Protein AF-A0A377D4A2-F1 (afdb_monomer)

Mean predicted aligned error: 12.49 Å

Solvent-accessible surface area (backbone atoms only — not comparable to full-atom values): 8734 Å² total; per-residue (Å²): 135,84,83,84,78,79,82,72,76,77,76,74,70,75,72,75,73,73,83,65,77,77,69,70,81,70,71,81,72,82,59,60,72,73,45,75,48,49,24,27,70,49,101,62,89,56,78,85,42,51,35,40,38,54,34,26,37,41,31,34,45,97,54,92,38,86,61,15,27,35,39,22,32,8,81,57,22,99,51,65,93,44,45,63,38,72,75,39,38,24,29,62,76,12,37,37,46,47,58,33,74,88,68,48,80,47,71,46,81,38,68,65,52,25,46,26,44,53,21,72,72,47,90,53,76,88,59,57,45,72,52,31,59,63,60,55,52,50,53,53,51,52,49,54,58,60,24,70,103

Foldseek 3Di:
DDDPPDPPP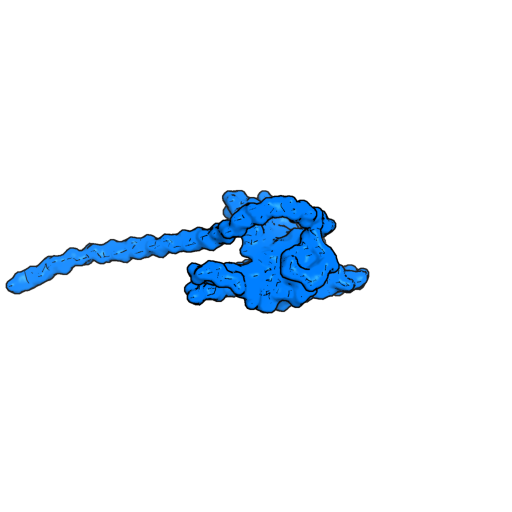PPPPPPPPPPQPPPPPPDDPPLPQPDKFFAAADDDDPPVRGHQQQKIKTARDPDQDWQRIFIAGGQHHPDNVRHRPTLWTDGLQQWTWDAAPVRDIDIDHQPLSRQQSVQVVDPDPVSHRGHHPCSVVVVSVVRVVVNDD

Sequence (149 aa):
MSKKLAKTVLSTAVAGVLFGVSFATLAETQTEQVDSYSVIKLDGVDRNKVSKEKFQIKVYQKNDGENYGSILYGTKPDVMAKKEQELYKFDNQGYVYFTDNEGVKRKIYDEGVGEFVRSLKTTDRTLFHGMDEGEIRGLLSELKTRSSY

Organism: Escherichia coli (NCBI:txid562)

Secondary structure (DSSP, 8-state):
----------------------------------EEEEEESSSS--TTSEEEEEEEEEE--SSSSTTSEEEEE-SS-SSGGGTT-EEEEE-TTSEEEEE-TTS-EEEEE-HHHHHHHHHHH-S-GGG----BHHHHHHHHHHHHHHHT-

pLDDT: mean 71.48, std 18.77, range [32.5, 94.06]

Structure (mmCIF, N/CA/C/O backbone):
data_AF-A0A377D4A2-F1
#
_entry.id   AF-A0A377D4A2-F1
#
loop_
_atom_site.group_PDB
_atom_site.id
_atom_site.type_symbol
_atom_site.label_atom_id
_atom_site.label_alt_id
_atom_site.label_comp_id
_atom_site.label_asym_id
_atom_site.label_entity_id
_atom_site.label_seq_id
_atom_site.pdbx_PDB_ins_code
_atom_site.Cartn_x
_atom_site.Cartn_y
_atom_site.Cartn_z
_atom_site.occupancy
_atom_site.B_iso_or_equiv
_atom_site.auth_seq_id
_atom_site.auth_comp_id
_atom_site.auth_asym_id
_atom_site.auth_atom_id
_atom_site.pdbx_PDB_model_num
ATOM 1 N N . MET A 1 1 ? -63.335 11.816 -6.591 1.00 40.47 1 MET A N 1
ATOM 2 C CA . MET A 1 1 ? -62.557 11.139 -7.650 1.00 40.47 1 MET A CA 1
ATOM 3 C C . MET A 1 1 ? -61.244 11.875 -7.879 1.00 40.47 1 MET A C 1
ATOM 5 O O . MET A 1 1 ? -61.225 13.092 -7.780 1.00 40.47 1 MET A O 1
ATOM 9 N N . SER A 1 2 ? -60.199 11.097 -8.174 1.00 45.16 2 SER A N 1
ATOM 10 C CA . SER A 1 2 ? -58.853 11.437 -8.669 1.00 45.16 2 SER A CA 1
ATOM 11 C C . SER A 1 2 ? -57.917 12.293 -7.806 1.00 45.16 2 SER A C 1
ATOM 13 O O . SER A 1 2 ? -57.909 13.520 -7.819 1.00 45.16 2 SER A O 1
ATOM 15 N N . LYS A 1 3 ? -57.041 11.550 -7.119 1.00 46.72 3 LYS A N 1
ATOM 16 C CA . LYS A 1 3 ? -55.807 11.965 -6.450 1.00 46.72 3 LYS A CA 1
ATOM 17 C C . LYS A 1 3 ? -54.845 12.588 -7.472 1.00 46.72 3 LYS A C 1
ATOM 19 O O . LYS A 1 3 ? -54.489 11.931 -8.448 1.00 46.72 3 LYS A O 1
ATOM 24 N N . LYS A 1 4 ? -54.370 13.814 -7.232 1.00 47.53 4 LYS A N 1
ATOM 25 C CA . LYS A 1 4 ? -53.177 14.338 -7.914 1.00 47.53 4 LYS A CA 1
ATOM 26 C C . LYS A 1 4 ? -51.949 13.762 -7.212 1.00 47.53 4 LYS A C 1
ATOM 28 O O . LYS A 1 4 ? -51.579 14.210 -6.133 1.00 47.53 4 LYS A O 1
ATOM 33 N N . LEU A 1 5 ? -51.364 12.723 -7.804 1.00 52.31 5 LEU A N 1
ATOM 34 C CA . LEU A 1 5 ? -50.076 12.180 -7.388 1.00 52.31 5 LEU A CA 1
ATOM 35 C C . LEU A 1 5 ? -48.993 13.196 -7.757 1.00 52.31 5 LEU A C 1
ATOM 37 O O . LEU A 1 5 ? -48.615 13.318 -8.922 1.00 52.31 5 LEU A O 1
ATOM 41 N N . ALA A 1 6 ? -48.518 13.945 -6.766 1.00 53.97 6 ALA A N 1
ATOM 42 C CA . ALA A 1 6 ? -47.272 14.679 -6.885 1.00 53.97 6 ALA A CA 1
ATOM 43 C C . ALA A 1 6 ? -46.149 13.654 -7.102 1.00 53.97 6 ALA A C 1
ATOM 45 O O . ALA A 1 6 ? -45.801 12.896 -6.198 1.00 53.97 6 ALA A O 1
ATOM 46 N N . LYS A 1 7 ? -45.610 13.591 -8.324 1.00 47.91 7 LYS A N 1
ATOM 47 C CA . LYS A 1 7 ? -44.344 12.910 -8.602 1.00 47.91 7 LYS A CA 1
ATOM 48 C C . LYS A 1 7 ? -43.223 13.750 -7.994 1.00 47.91 7 LYS A C 1
ATOM 50 O O . LYS A 1 7 ? -42.591 14.543 -8.683 1.00 47.91 7 LYS A O 1
ATOM 55 N N . THR A 1 8 ? -42.987 13.580 -6.700 1.00 47.09 8 THR A N 1
ATOM 56 C CA . THR A 1 8 ? -41.701 13.932 -6.105 1.00 47.09 8 THR A CA 1
ATOM 57 C C . THR A 1 8 ? -40.702 12.927 -6.653 1.00 47.09 8 THR A C 1
ATOM 59 O O . THR A 1 8 ? -40.666 11.774 -6.229 1.00 47.09 8 THR A O 1
ATOM 62 N N . VAL A 1 9 ? -39.940 13.339 -7.664 1.00 51.75 9 VAL A N 1
ATOM 63 C CA . VAL A 1 9 ? -38.720 12.636 -8.044 1.00 51.75 9 VAL A CA 1
ATOM 64 C C . VAL A 1 9 ? -37.811 12.761 -6.828 1.00 51.75 9 VAL A C 1
ATOM 66 O O . VAL A 1 9 ? -37.227 13.818 -6.596 1.00 51.75 9 VAL A O 1
ATOM 69 N N . LEU A 1 10 ? -37.762 11.714 -5.999 1.00 38.12 10 LEU A N 1
ATOM 70 C CA . LEU A 1 10 ? -36.674 11.538 -5.052 1.00 38.12 10 LEU A CA 1
ATOM 71 C C . LEU A 1 10 ? -35.419 11.398 -5.905 1.00 38.12 10 LEU A C 1
ATOM 73 O O . LEU A 1 10 ? -35.055 10.311 -6.342 1.00 38.12 10 LEU A O 1
ATOM 77 N N . SER A 1 11 ? -34.781 12.530 -6.177 1.00 38.88 11 SER A N 1
ATOM 78 C CA . SER A 1 11 ? -33.364 12.548 -6.462 1.00 38.88 11 SER A CA 1
ATOM 79 C C . SER A 1 11 ? -32.708 12.113 -5.157 1.00 38.88 11 SER A C 1
ATOM 81 O O . SER A 1 11 ? -32.393 12.930 -4.294 1.00 38.88 11 SER A O 1
ATOM 83 N N . THR A 1 12 ? -32.619 10.800 -4.942 1.00 45.91 12 THR A N 1
ATOM 84 C CA . THR A 1 12 ? -31.651 10.235 -4.014 1.00 45.91 12 THR A CA 1
ATOM 85 C C . THR A 1 12 ? -30.304 10.657 -4.561 1.00 45.91 12 THR A C 1
ATOM 87 O O . THR A 1 12 ? -29.733 10.001 -5.430 1.00 45.91 12 THR A O 1
ATOM 90 N N . ALA A 1 13 ? -29.828 11.807 -4.087 1.00 45.91 13 ALA A N 1
ATOM 91 C CA . ALA A 1 13 ? -28.416 12.084 -4.055 1.00 45.91 13 ALA A CA 1
ATOM 92 C C . ALA A 1 13 ? -27.817 10.895 -3.309 1.00 45.91 13 ALA A C 1
ATOM 94 O O . ALA A 1 13 ? -27.972 10.771 -2.094 1.00 45.91 13 ALA A O 1
ATOM 95 N N . VAL A 1 14 ? -27.225 9.963 -4.056 1.00 42.66 14 VAL A N 1
ATOM 96 C CA . VAL A 1 14 ? -26.284 9.015 -3.485 1.00 42.66 14 VAL A CA 1
ATOM 97 C C . VAL A 1 14 ? -25.187 9.919 -2.962 1.00 42.66 14 VAL A C 1
ATOM 99 O O . VAL A 1 14 ? -24.364 10.416 -3.731 1.00 42.66 14 VAL A O 1
ATOM 102 N N . ALA A 1 15 ? -25.280 10.254 -1.675 1.00 38.81 15 ALA A N 1
ATOM 103 C CA . ALA A 1 15 ? -24.204 10.868 -0.942 1.00 38.81 15 ALA A CA 1
ATOM 104 C C . ALA A 1 15 ? -23.034 9.925 -1.171 1.00 38.81 15 ALA A C 1
ATOM 106 O O . ALA A 1 15 ? -23.017 8.808 -0.656 1.00 38.81 15 ALA A O 1
ATOM 107 N N . GLY A 1 16 ? -22.138 10.327 -2.072 1.00 33.56 16 GLY A N 1
ATOM 108 C CA . GLY A 1 16 ? -20.889 9.637 -2.275 1.00 33.56 16 GLY A CA 1
ATOM 109 C C . GLY A 1 16 ? -20.243 9.641 -0.911 1.00 33.56 16 GLY A C 1
ATOM 110 O O . GLY A 1 16 ? -19.811 10.696 -0.448 1.00 33.56 16 GLY A O 1
ATOM 111 N N . VAL A 1 17 ? -20.277 8.489 -0.241 1.00 39.62 17 VAL A N 1
ATOM 112 C CA . VAL A 1 17 ? -19.512 8.273 0.971 1.00 39.62 17 VAL A CA 1
ATOM 113 C C . VAL A 1 17 ? -18.091 8.550 0.527 1.00 39.62 17 VAL A C 1
ATOM 115 O O . VAL A 1 17 ? -17.484 7.799 -0.241 1.00 39.62 17 VAL A O 1
ATOM 118 N N . LEU A 1 18 ? -17.607 9.726 0.915 1.00 38.47 18 LEU A N 1
ATOM 119 C CA . LEU A 1 18 ? -16.201 10.018 0.954 1.00 38.47 18 LEU A CA 1
ATOM 120 C C . LEU A 1 18 ? -15.650 8.954 1.896 1.00 38.47 18 LEU A C 1
ATOM 122 O O . LEU A 1 18 ? -15.596 9.153 3.103 1.00 38.47 18 LEU A O 1
ATOM 126 N N . PHE A 1 19 ? -15.219 7.827 1.328 1.00 42.69 19 PHE A N 1
ATOM 127 C CA . PHE A 1 19 ? -14.190 6.966 1.896 1.00 42.69 19 PHE A CA 1
ATOM 128 C C . PHE A 1 19 ? -12.876 7.770 1.892 1.00 42.69 19 PHE A C 1
ATOM 130 O O . PHE A 1 19 ? -11.883 7.423 1.256 1.00 42.69 19 PHE A O 1
ATOM 137 N N . GLY A 1 20 ? -12.917 8.946 2.521 1.00 36.75 20 GLY A N 1
ATOM 138 C CA . GLY A 1 20 ? -11.782 9.596 3.114 1.00 36.75 20 GLY A CA 1
ATOM 139 C C . GLY A 1 20 ? -11.570 8.807 4.379 1.00 36.75 20 GLY A C 1
ATOM 140 O O . GLY A 1 20 ? -12.308 8.960 5.345 1.00 36.75 20 GLY A O 1
ATOM 141 N N . VAL A 1 21 ? -10.624 7.885 4.317 1.00 46.09 21 VAL A N 1
ATOM 142 C CA . VAL A 1 21 ? -10.073 7.259 5.498 1.00 46.09 21 VAL A CA 1
ATOM 143 C C . VAL A 1 21 ? -9.585 8.374 6.424 1.00 46.09 21 VAL A C 1
ATOM 145 O O . VAL A 1 21 ? -8.484 8.898 6.289 1.00 46.09 21 VAL A O 1
ATOM 148 N N . SER A 1 22 ? -10.441 8.815 7.341 1.00 32.50 22 SER A N 1
ATOM 149 C CA . SER A 1 22 ? -10.028 9.631 8.469 1.00 32.50 22 SER A CA 1
ATOM 150 C C . SER A 1 22 ? -9.283 8.702 9.415 1.00 32.50 22 SER A C 1
ATOM 152 O O . SER A 1 22 ? -9.788 8.307 10.462 1.00 32.50 22 SER A O 1
ATOM 154 N N . PHE A 1 23 ? -8.062 8.326 9.036 1.00 43.28 23 PHE A N 1
ATOM 155 C CA . PHE A 1 23 ? -7.069 8.027 10.044 1.00 43.28 23 PHE A CA 1
ATOM 156 C C . PHE A 1 23 ? -6.905 9.346 10.786 1.00 43.28 23 PHE A C 1
ATOM 158 O O . PHE A 1 23 ? -6.382 10.317 10.238 1.00 43.28 23 PHE A O 1
ATOM 165 N N . ALA A 1 24 ? -7.425 9.401 12.016 1.00 34.69 24 ALA A N 1
ATOM 166 C CA . ALA A 1 24 ? -6.902 10.328 13.000 1.00 34.69 24 ALA A CA 1
ATOM 167 C C . ALA A 1 24 ? -5.387 10.304 12.815 1.00 34.69 24 ALA A C 1
ATOM 169 O O . ALA A 1 24 ? -4.806 9.216 12.765 1.00 34.69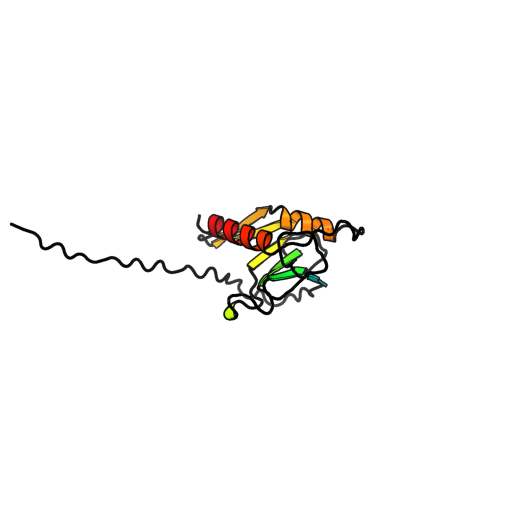 24 ALA A O 1
ATOM 170 N N . THR A 1 25 ? -4.793 11.474 12.599 1.00 37.31 25 THR A N 1
ATOM 171 C CA . THR A 1 25 ? -3.350 11.664 12.619 1.00 37.31 25 THR A CA 1
ATOM 172 C C . THR A 1 25 ? -2.861 11.034 13.914 1.00 37.31 25 THR A C 1
ATOM 174 O O . THR A 1 25 ? -2.939 11.652 14.977 1.00 37.31 25 THR A O 1
ATOM 177 N N . LEU A 1 26 ? -2.470 9.758 13.859 1.00 38.81 26 LEU A N 1
ATOM 178 C CA . LEU A 1 26 ? -1.760 9.119 14.940 1.00 38.81 26 LEU A CA 1
ATOM 179 C C . LEU A 1 26 ? -0.496 9.945 15.012 1.00 38.81 26 LEU A C 1
ATOM 181 O O . LEU A 1 26 ? 0.285 9.965 14.060 1.00 38.81 26 LEU A O 1
ATOM 185 N N . ALA A 1 27 ? -0.416 10.725 16.088 1.00 33.25 27 ALA A N 1
ATOM 186 C CA . ALA A 1 27 ? 0.739 11.507 16.449 1.00 33.25 27 ALA A CA 1
ATOM 187 C C . ALA A 1 27 ? 1.990 10.710 16.087 1.00 33.25 27 ALA A C 1
ATOM 189 O O . ALA A 1 27 ? 2.078 9.524 16.417 1.00 33.25 27 ALA A O 1
ATOM 190 N N . GLU A 1 28 ? 2.878 11.371 15.348 1.00 39.31 28 GLU A N 1
ATOM 191 C CA . GLU A 1 28 ? 4.162 10.880 14.873 1.00 39.31 28 GLU A CA 1
ATOM 192 C C . GLU A 1 28 ? 4.870 10.041 15.944 1.00 39.31 28 GLU A C 1
ATOM 194 O O . GLU A 1 28 ? 5.675 10.528 16.731 1.00 39.31 28 GLU A O 1
ATOM 199 N N . THR A 1 29 ? 4.638 8.734 15.941 1.00 41.19 29 THR A N 1
ATOM 200 C CA . THR A 1 29 ? 5.747 7.822 16.168 1.00 41.19 29 THR A CA 1
ATOM 201 C C . THR A 1 29 ? 6.405 7.766 14.811 1.00 41.19 29 THR A C 1
ATOM 203 O O . THR A 1 29 ? 5.891 7.106 13.911 1.00 41.19 29 THR A O 1
ATOM 206 N N . GLN A 1 30 ? 7.443 8.590 14.638 1.00 42.66 30 GLN A N 1
ATOM 207 C CA . GLN A 1 30 ? 8.277 8.657 13.441 1.00 42.66 30 GLN A CA 1
ATOM 208 C C . GLN A 1 30 ? 8.675 7.235 13.056 1.00 42.66 30 GLN A C 1
ATOM 210 O O . GLN A 1 30 ? 9.627 6.658 13.570 1.00 42.66 30 GLN A O 1
ATOM 215 N N . THR A 1 31 ? 7.867 6.630 12.199 1.00 50.84 31 THR A N 1
ATOM 216 C CA . THR A 1 31 ? 8.164 5.355 11.587 1.00 50.84 31 THR A CA 1
ATOM 217 C C . THR A 1 31 ? 8.950 5.760 10.367 1.00 50.84 31 THR A C 1
ATOM 219 O O . THR A 1 31 ? 8.369 6.165 9.358 1.00 50.84 31 THR A O 1
ATOM 222 N N . GLU A 1 32 ? 10.272 5.829 10.529 1.00 57.12 32 GLU A N 1
ATOM 223 C CA . GLU A 1 32 ? 11.170 6.221 9.453 1.00 57.12 32 GLU A CA 1
ATOM 224 C C . GLU A 1 32 ? 10.839 5.372 8.227 1.00 57.12 32 GLU A C 1
ATOM 226 O O . GLU A 1 32 ? 10.886 4.146 8.268 1.00 57.12 32 GLU A O 1
ATOM 231 N N . GLN A 1 33 ? 10.416 6.023 7.144 1.00 56.50 33 GLN A N 1
ATOM 232 C CA . GLN A 1 33 ? 10.149 5.343 5.888 1.00 56.50 33 GLN A CA 1
ATOM 233 C C . GLN A 1 33 ? 11.456 4.693 5.430 1.00 56.50 33 GLN A C 1
ATOM 235 O O . GLN A 1 33 ? 12.368 5.391 4.990 1.00 56.50 33 GLN A O 1
ATOM 240 N N . VAL A 1 34 ? 11.536 3.368 5.528 1.00 59.12 34 VAL A N 1
ATOM 241 C CA . VAL A 1 34 ? 12.765 2.633 5.217 1.00 59.12 34 VAL A CA 1
ATOM 242 C C . VAL A 1 34 ? 12.926 2.493 3.711 1.00 59.12 34 VAL A C 1
ATOM 244 O O . VAL A 1 34 ? 14.021 2.683 3.196 1.00 59.12 34 VAL A O 1
ATOM 247 N N . ASP A 1 35 ? 11.829 2.235 2.994 1.00 61.00 35 ASP A N 1
ATOM 248 C CA . ASP A 1 35 ? 11.855 2.023 1.550 1.00 61.00 35 ASP A CA 1
ATOM 249 C C . ASP A 1 35 ? 10.603 2.600 0.861 1.00 61.00 35 ASP A C 1
ATOM 251 O O . ASP A 1 35 ? 9.516 2.704 1.440 1.00 61.00 35 ASP A O 1
ATOM 255 N N . SER A 1 36 ? 10.743 2.991 -0.410 1.00 67.25 36 SER A N 1
ATOM 256 C CA . SER A 1 36 ? 9.615 3.406 -1.252 1.00 67.25 36 SER A CA 1
ATOM 257 C C . SER A 1 36 ? 9.736 2.849 -2.663 1.00 67.25 36 SER A C 1
ATOM 259 O O . SER A 1 36 ? 10.685 3.160 -3.392 1.00 67.25 36 SER A O 1
ATOM 261 N N . TYR A 1 37 ? 8.709 2.110 -3.071 1.00 63.50 37 TYR A N 1
ATOM 262 C CA . TYR A 1 37 ? 8.649 1.382 -4.328 1.00 63.50 37 TYR A CA 1
ATOM 263 C C . TYR A 1 37 ? 7.714 2.070 -5.319 1.00 63.50 37 TYR A C 1
ATOM 265 O O . TYR A 1 37 ? 6.693 2.669 -4.969 1.00 63.50 37 TYR A O 1
ATOM 273 N N . SER A 1 38 ? 8.123 2.006 -6.577 1.00 69.06 38 SER A N 1
ATOM 274 C CA . SER A 1 38 ? 7.350 2.458 -7.723 1.00 69.06 38 SER A CA 1
ATOM 275 C C . SER A 1 38 ? 6.437 1.324 -8.197 1.00 69.06 38 SER A C 1
ATOM 277 O O . SER A 1 38 ? 6.866 0.174 -8.218 1.00 69.06 38 SER A O 1
ATOM 279 N N . VAL A 1 39 ? 5.212 1.651 -8.599 1.00 69.25 39 VAL A N 1
ATOM 280 C CA . VAL A 1 39 ? 4.241 0.688 -9.143 1.00 69.25 39 VAL A CA 1
ATOM 281 C C . VAL A 1 39 ? 4.582 0.415 -10.605 1.00 69.25 39 VAL A C 1
ATOM 283 O O . VAL A 1 39 ? 4.991 1.335 -11.324 1.00 69.25 39 VAL A O 1
ATOM 286 N N . ILE A 1 40 ? 4.460 -0.833 -11.054 1.00 65.62 40 ILE A N 1
ATOM 287 C CA . ILE A 1 40 ? 4.689 -1.188 -12.458 1.00 65.62 40 ILE A CA 1
ATOM 288 C C . ILE A 1 40 ? 3.605 -0.499 -13.306 1.00 65.62 40 ILE A C 1
ATOM 290 O O . ILE A 1 40 ? 2.404 -0.686 -13.103 1.00 65.62 40 ILE A O 1
ATOM 294 N N . LYS A 1 41 ? 4.020 0.369 -14.239 1.00 53.72 41 LYS A N 1
ATOM 295 C CA . LYS A 1 41 ? 3.136 0.974 -15.239 1.00 53.72 41 LYS A CA 1
ATOM 296 C C . LYS A 1 41 ? 2.803 -0.121 -16.263 1.00 53.72 41 LYS A C 1
ATOM 298 O O . LYS A 1 41 ? 3.555 -0.246 -17.228 1.00 53.72 41 LYS A O 1
ATOM 303 N N . LEU A 1 42 ? 1.669 -0.812 -16.069 1.00 38.78 42 LEU A N 1
ATOM 304 C CA . LEU A 1 42 ? 0.958 -1.766 -16.964 1.00 38.78 42 LEU A CA 1
ATOM 305 C C . LEU A 1 42 ? 1.003 -3.243 -16.528 1.00 38.78 42 LEU A C 1
ATOM 307 O O . LEU A 1 42 ? 1.980 -3.666 -15.920 1.00 38.78 42 LEU A O 1
ATOM 311 N N . ASP A 1 43 ? -0.036 -3.994 -16.939 1.00 45.34 43 ASP A N 1
ATOM 312 C CA . ASP A 1 43 ? -0.129 -5.466 -16.948 1.00 45.34 43 ASP A CA 1
ATOM 313 C C . ASP A 1 43 ? 1.118 -6.064 -17.626 1.00 45.34 43 ASP A C 1
ATOM 315 O O . ASP A 1 43 ? 1.171 -6.214 -18.852 1.00 45.34 43 ASP A O 1
ATOM 319 N N . GLY A 1 44 ? 2.174 -6.356 -16.869 1.00 43.41 44 GLY A N 1
ATOM 320 C CA . GLY A 1 44 ? 3.357 -7.001 -17.429 1.00 43.41 44 GLY A CA 1
ATOM 321 C C . GLY A 1 44 ? 4.685 -6.698 -16.746 1.00 43.41 44 GLY A C 1
ATOM 322 O O . GLY A 1 44 ? 4.983 -5.596 -16.301 1.00 43.41 44 GLY A O 1
ATOM 323 N N . VAL A 1 45 ? 5.533 -7.722 -16.782 1.00 47.44 45 VAL A N 1
ATOM 324 C CA . VAL A 1 45 ? 6.792 -7.941 -16.047 1.00 47.44 45 VAL A CA 1
ATOM 325 C C . VAL A 1 45 ? 7.948 -6.982 -16.416 1.00 47.44 45 VAL A C 1
ATOM 327 O O . VAL A 1 45 ? 9.099 -7.227 -16.051 1.00 47.44 45 VAL A O 1
ATOM 330 N N . ASP A 1 46 ? 7.710 -5.885 -17.145 1.00 56.66 46 ASP A N 1
ATOM 331 C CA . ASP A 1 46 ? 8.781 -4.944 -17.505 1.00 56.66 46 ASP A CA 1
ATOM 332 C C . ASP A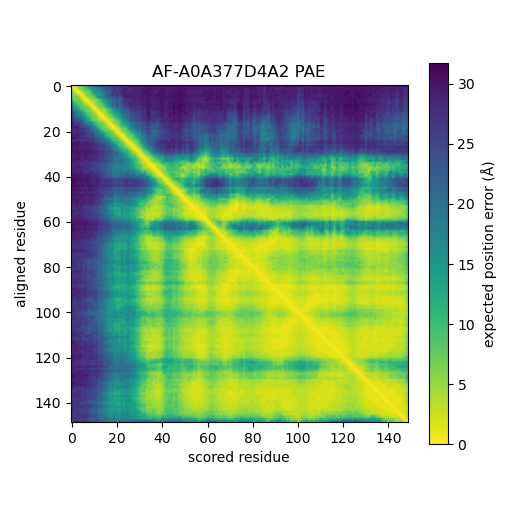 1 46 ? 9.110 -4.026 -16.321 1.00 56.66 46 ASP A C 1
ATOM 334 O O . ASP A 1 46 ? 8.645 -2.889 -16.212 1.00 56.66 46 ASP A O 1
ATOM 338 N N . ARG A 1 47 ? 9.960 -4.541 -15.425 1.00 53.69 47 ARG A N 1
ATOM 339 C CA . ARG A 1 47 ? 10.464 -3.863 -14.218 1.00 53.69 47 ARG A CA 1
ATOM 340 C C . ARG A 1 47 ? 11.139 -2.513 -14.495 1.00 53.69 47 ARG A C 1
ATOM 342 O O . ARG A 1 47 ? 11.386 -1.762 -13.556 1.00 53.69 47 ARG A O 1
ATOM 349 N N . ASN A 1 48 ? 11.438 -2.185 -15.754 1.00 54.28 48 ASN A N 1
ATOM 350 C CA . ASN A 1 48 ? 11.983 -0.882 -16.136 1.00 54.28 48 ASN A CA 1
ATOM 351 C C . ASN A 1 48 ? 10.897 0.193 -16.303 1.00 54.28 48 ASN A C 1
ATOM 353 O O . ASN A 1 48 ? 11.202 1.385 -16.292 1.00 54.28 48 ASN A O 1
ATOM 357 N N . LYS A 1 49 ? 9.622 -0.197 -16.420 1.00 60.31 49 LYS A N 1
ATOM 358 C CA . LYS A 1 49 ? 8.474 0.712 -16.528 1.00 60.31 49 LYS A CA 1
ATOM 359 C C . LYS A 1 49 ? 7.827 0.946 -15.171 1.00 60.31 49 LYS A C 1
ATOM 361 O O . LYS A 1 49 ? 6.629 0.775 -15.005 1.00 60.31 49 LYS A O 1
ATOM 366 N N . VAL A 1 50 ? 8.603 1.356 -14.179 1.00 65.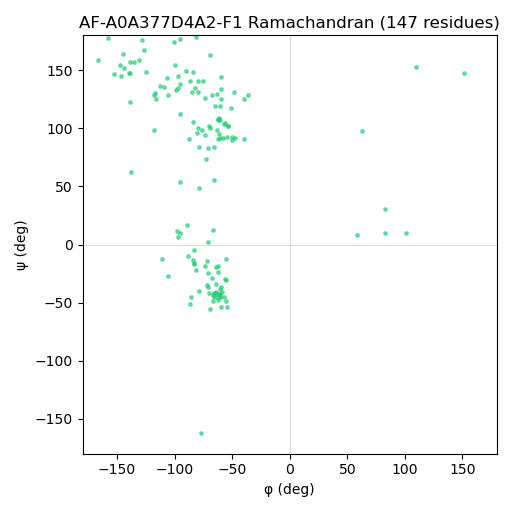81 50 VAL A N 1
ATOM 367 C CA . VAL A 1 50 ? 8.079 1.635 -12.836 1.00 65.81 50 VAL A CA 1
ATOM 368 C C . VAL A 1 50 ? 7.799 3.124 -12.636 1.00 65.81 50 VAL A C 1
ATOM 370 O O . VAL A 1 50 ? 8.522 3.984 -13.141 1.00 65.81 50 VAL A O 1
ATOM 373 N N . SER A 1 51 ? 6.749 3.468 -11.887 1.00 70.56 51 SER A N 1
ATOM 374 C CA . SER A 1 51 ? 6.439 4.860 -11.562 1.00 70.56 51 SER A CA 1
ATOM 375 C C . SER A 1 51 ? 5.690 5.069 -10.262 1.00 70.56 51 SER A C 1
ATOM 377 O O . SER A 1 51 ? 4.827 4.288 -9.884 1.00 70.56 51 SER A O 1
ATOM 379 N N . LYS A 1 52 ? 5.990 6.202 -9.624 1.00 76.62 52 LYS A N 1
ATOM 380 C CA . LYS A 1 52 ? 5.281 6.713 -8.448 1.00 76.62 52 LYS A CA 1
ATOM 381 C C . LYS A 1 52 ? 4.202 7.731 -8.809 1.00 76.62 52 LYS A C 1
ATOM 383 O O . LYS A 1 52 ? 3.727 8.430 -7.927 1.00 76.62 52 LYS A O 1
ATOM 388 N N . GLU A 1 53 ? 3.871 7.911 -10.092 1.00 79.06 53 GLU A N 1
ATOM 389 C CA . GLU A 1 53 ? 2.944 8.966 -10.522 1.00 79.06 53 GLU A CA 1
ATOM 390 C C . GLU A 1 53 ? 1.511 8.673 -10.070 1.00 79.06 53 GLU A C 1
ATOM 392 O O . GLU A 1 53 ? 0.932 9.481 -9.354 1.00 79.06 53 GLU A O 1
ATOM 397 N N . LYS A 1 54 ? 0.950 7.510 -10.406 1.00 81.00 54 LYS A N 1
ATOM 398 C CA . LYS A 1 54 ? -0.443 7.194 -10.050 1.00 81.00 54 LYS A CA 1
ATOM 399 C C . LYS A 1 54 ? -0.599 6.603 -8.657 1.00 81.00 54 LYS A C 1
ATOM 401 O O . LYS A 1 54 ? -1.468 7.033 -7.901 1.00 81.00 54 LYS A O 1
ATOM 406 N N . PHE A 1 55 ? 0.267 5.656 -8.323 1.00 84.31 55 PHE A N 1
ATOM 407 C CA . PHE A 1 55 ? 0.297 4.955 -7.048 1.00 84.31 55 PHE A CA 1
ATOM 408 C C . PHE A 1 55 ? 1.745 4.791 -6.595 1.00 84.31 55 PHE A C 1
ATOM 410 O O . PHE A 1 55 ? 2.671 4.850 -7.405 1.00 84.31 55 PHE A O 1
ATOM 417 N N . GLN A 1 56 ? 1.942 4.609 -5.297 1.00 87.19 56 GLN A N 1
ATOM 418 C CA . GLN A 1 56 ? 3.241 4.325 -4.700 1.00 87.19 56 GLN A CA 1
ATOM 419 C C . GLN A 1 56 ? 3.066 3.421 -3.483 1.00 87.19 56 GLN A C 1
ATOM 421 O O . GLN A 1 56 ? 2.022 3.449 -2.830 1.00 87.19 56 GLN A O 1
ATOM 426 N N . ILE A 1 57 ? 4.113 2.671 -3.153 1.00 85.88 57 ILE A N 1
ATOM 427 C CA . ILE A 1 57 ? 4.147 1.829 -1.958 1.00 85.88 57 ILE A CA 1
ATOM 428 C C . ILE A 1 57 ? 5.254 2.344 -1.043 1.00 85.88 57 ILE A C 1
ATOM 430 O O . ILE A 1 57 ? 6.382 2.577 -1.489 1.00 85.88 57 ILE A O 1
ATOM 434 N N . LYS A 1 58 ? 4.932 2.545 0.234 1.00 87.62 58 LYS A N 1
ATOM 435 C CA . LYS A 1 58 ? 5.892 2.888 1.288 1.00 87.62 58 LYS A CA 1
ATOM 436 C C . LYS A 1 58 ? 5.989 1.730 2.269 1.00 87.62 58 LYS A C 1
ATOM 438 O O . LYS A 1 58 ? 4.969 1.171 2.653 1.00 87.62 58 LYS A O 1
ATOM 443 N N . VAL A 1 59 ? 7.206 1.387 2.671 1.00 82.12 59 VAL A N 1
ATOM 444 C CA . VAL A 1 59 ? 7.481 0.367 3.689 1.00 82.12 59 VAL A CA 1
ATOM 445 C C . VAL A 1 59 ? 8.155 1.068 4.862 1.00 82.12 59 VAL A C 1
ATOM 447 O O . VAL A 1 59 ? 9.139 1.788 4.678 1.00 82.12 59 VAL A O 1
ATOM 450 N N . TYR A 1 60 ? 7.584 0.911 6.054 1.00 75.19 60 TYR A N 1
ATOM 451 C CA . TYR A 1 60 ? 7.938 1.706 7.236 1.00 75.19 60 TYR A CA 1
ATOM 452 C C . TYR A 1 60 ? 8.763 0.933 8.256 1.00 75.19 60 TYR A C 1
ATOM 454 O O . TYR A 1 60 ? 9.508 1.535 9.018 1.00 75.19 60 TYR A O 1
ATOM 462 N N . GLN A 1 61 ? 8.631 -0.391 8.313 1.00 69.62 61 GLN A N 1
ATOM 463 C CA . GLN A 1 61 ? 9.407 -1.222 9.230 1.00 69.62 61 GLN A CA 1
ATOM 464 C C . GLN A 1 61 ? 9.691 -2.578 8.596 1.00 69.62 61 GLN A C 1
ATOM 466 O O . GLN A 1 61 ? 8.833 -3.136 7.925 1.00 69.62 61 GLN A O 1
ATOM 471 N N . LYS A 1 62 ? 10.865 -3.155 8.877 1.00 60.53 62 LYS A N 1
ATOM 472 C CA . LYS A 1 62 ? 11.169 -4.568 8.573 1.00 60.53 62 LYS A CA 1
ATOM 473 C C . LYS A 1 62 ? 10.791 -5.523 9.717 1.00 60.53 62 LYS A C 1
ATOM 475 O O . LYS A 1 62 ? 11.274 -6.648 9.753 1.00 60.53 62 LYS A O 1
ATOM 480 N N . ASN A 1 63 ? 9.954 -5.071 10.650 1.00 58.84 63 ASN A N 1
ATOM 481 C CA . ASN A 1 63 ? 9.458 -5.885 11.758 1.00 58.84 63 ASN A CA 1
ATOM 482 C C . ASN A 1 63 ? 8.158 -6.601 11.358 1.00 58.84 63 ASN A C 1
ATOM 484 O O . ASN A 1 63 ? 7.378 -6.088 10.556 1.00 58.84 63 ASN A O 1
ATOM 488 N N . ASP A 1 64 ? 7.917 -7.782 11.928 1.00 62.34 64 ASP A N 1
ATOM 489 C CA . ASP A 1 64 ? 6.850 -8.707 11.525 1.00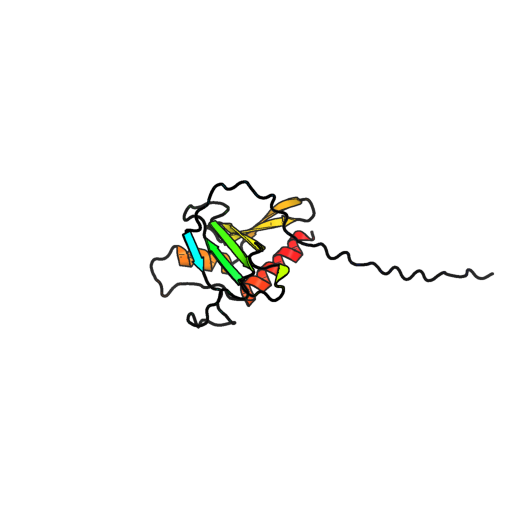 62.34 64 ASP A CA 1
ATOM 490 C C . ASP A 1 64 ? 5.439 -8.336 12.056 1.00 62.34 64 ASP A C 1
ATOM 492 O O . ASP A 1 64 ? 4.745 -9.175 12.626 1.00 62.34 64 ASP A O 1
ATOM 496 N N . GLY A 1 65 ? 5.007 -7.077 11.913 1.00 70.69 65 GLY A N 1
ATOM 497 C CA . GLY A 1 65 ? 3.774 -6.575 12.540 1.00 70.69 65 GLY A CA 1
ATOM 498 C C . GLY A 1 65 ? 2.782 -5.859 11.619 1.00 70.69 65 GLY A C 1
ATOM 499 O O . GLY A 1 65 ? 3.041 -5.599 10.442 1.00 70.69 65 GLY A O 1
ATOM 500 N N . GLU A 1 66 ? 1.634 -5.495 12.201 1.00 67.19 66 GLU A N 1
ATOM 501 C CA . GLU A 1 66 ? 0.667 -4.572 11.597 1.00 67.19 66 GLU A CA 1
ATOM 502 C C . GLU A 1 66 ? 1.370 -3.217 11.362 1.00 67.19 66 GLU A C 1
ATOM 504 O O . GLU A 1 66 ? 2.045 -2.722 12.267 1.00 67.19 66 GLU A O 1
ATOM 509 N N . ASN A 1 67 ? 1.216 -2.601 10.181 1.00 76.06 67 ASN A N 1
ATOM 510 C CA . ASN A 1 67 ? 1.953 -1.406 9.699 1.00 76.06 67 ASN A CA 1
ATOM 511 C C . ASN A 1 67 ? 3.340 -1.661 9.068 1.00 76.06 67 ASN A C 1
ATOM 513 O O . ASN A 1 67 ? 4.211 -0.789 9.105 1.00 76.06 67 ASN A O 1
ATOM 517 N N . TYR A 1 68 ? 3.542 -2.818 8.440 1.00 84.19 68 TYR A N 1
ATOM 518 C CA . TYR A 1 68 ? 4.741 -3.081 7.638 1.00 84.19 68 TYR A CA 1
ATOM 519 C C . TYR A 1 68 ? 4.875 -2.088 6.467 1.00 84.19 68 TYR A C 1
ATOM 521 O O . TYR A 1 68 ? 5.950 -1.527 6.236 1.00 84.19 68 TYR A O 1
ATOM 529 N N . GLY A 1 69 ? 3.771 -1.786 5.776 1.00 87.62 69 GLY A N 1
ATOM 530 C CA . GLY A 1 69 ? 3.745 -0.800 4.698 1.00 87.62 69 GLY A CA 1
ATOM 531 C C . GLY A 1 69 ? 2.361 -0.225 4.408 1.00 87.62 69 GLY A C 1
ATOM 532 O O . GLY A 1 69 ? 1.366 -0.6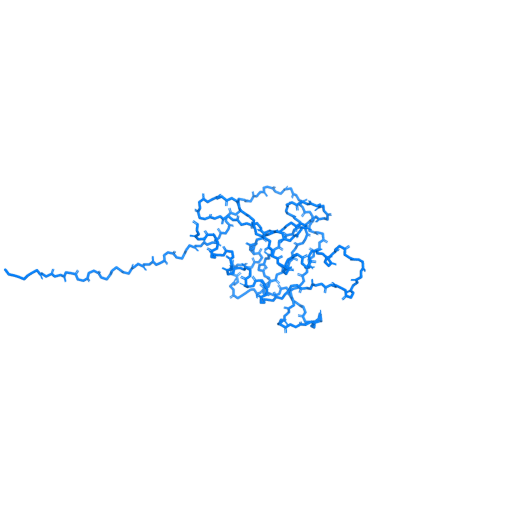25 5.012 1.00 87.62 69 GLY A O 1
ATOM 533 N N . SER A 1 70 ? 2.315 0.718 3.468 1.00 89.00 70 SER A N 1
ATOM 534 C CA . SER A 1 70 ? 1.089 1.336 2.959 1.00 89.00 70 SER A CA 1
ATOM 535 C C . SER A 1 70 ? 1.140 1.516 1.452 1.00 89.00 70 SER A C 1
ATOM 537 O O . SER A 1 70 ? 2.191 1.809 0.873 1.00 89.00 70 SER A O 1
ATOM 539 N N . ILE A 1 71 ? -0.031 1.404 0.828 1.00 88.81 71 ILE A N 1
ATOM 540 C CA . ILE A 1 71 ? -0.252 1.807 -0.561 1.00 88.81 71 ILE A CA 1
ATOM 541 C C . ILE A 1 71 ? -0.903 3.185 -0.551 1.00 88.81 71 ILE A C 1
ATOM 543 O O . ILE A 1 71 ? -1.849 3.438 0.195 1.00 88.81 71 ILE A O 1
ATOM 547 N N . LEU A 1 72 ? -0.383 4.093 -1.371 1.00 89.12 72 LEU A N 1
ATOM 548 C CA . LEU A 1 72 ? -0.830 5.477 -1.447 1.00 89.12 72 LEU A CA 1
ATOM 549 C C . LEU A 1 72 ? -1.079 5.869 -2.898 1.00 89.12 72 LEU A C 1
ATOM 551 O O . LEU A 1 72 ? -0.488 5.311 -3.829 1.00 89.12 72 LEU A O 1
ATOM 555 N N . TYR A 1 73 ? -1.883 6.910 -3.091 1.00 85.69 73 TYR A N 1
ATOM 556 C CA . TYR A 1 73 ? -1.821 7.652 -4.342 1.00 85.69 73 TYR A CA 1
ATOM 557 C C . TYR A 1 73 ? -0.420 8.241 -4.541 1.00 85.69 73 TYR A C 1
ATOM 559 O O . TYR A 1 73 ? 0.278 8.647 -3.604 1.00 85.69 73 TYR A O 1
ATOM 567 N N . GLY A 1 74 ? -0.009 8.265 -5.800 1.00 85.50 74 GLY A N 1
ATOM 568 C CA . GLY A 1 74 ? 1.295 8.735 -6.221 1.00 85.50 74 GLY A CA 1
ATOM 569 C C . GLY A 1 74 ? 1.416 10.259 -6.245 1.00 85.50 74 GLY A C 1
ATOM 570 O O . GLY A 1 74 ? 0.628 10.989 -5.643 1.00 85.50 74 GLY A O 1
ATOM 571 N N . THR A 1 75 ? 2.426 10.745 -6.959 1.00 83.75 75 THR A N 1
ATOM 572 C CA . THR A 1 75 ? 2.759 12.172 -7.083 1.00 83.75 75 THR A CA 1
ATOM 573 C C . THR A 1 75 ? 1.910 12.923 -8.111 1.00 83.75 75 THR A C 1
ATOM 575 O O . THR A 1 75 ? 1.796 14.147 -8.025 1.00 83.75 75 THR A O 1
ATOM 578 N N . LYS A 1 76 ? 1.314 12.200 -9.063 1.00 83.44 76 LYS A N 1
ATOM 579 C CA . LYS A 1 76 ? 0.405 12.677 -10.115 1.00 83.44 76 LYS A CA 1
ATOM 580 C C . LYS A 1 76 ? -0.778 11.702 -10.283 1.00 83.44 76 LYS A C 1
ATOM 582 O O . LYS A 1 76 ? -0.901 11.061 -11.331 1.00 83.44 76 LYS A O 1
ATOM 587 N N . PRO A 1 77 ? -1.612 11.521 -9.247 1.00 83.31 77 PRO A N 1
ATOM 588 C CA . PRO A 1 77 ? -2.783 10.660 -9.346 1.00 83.31 77 PRO A CA 1
ATOM 589 C C . PRO A 1 77 ? -3.833 11.280 -10.271 1.00 83.31 77 PRO A C 1
ATOM 591 O O . PRO A 1 77 ? -3.836 12.489 -10.500 1.00 83.31 77 PRO A O 1
ATOM 594 N N . ASP A 1 78 ? -4.790 10.466 -10.722 1.00 79.81 78 ASP A N 1
ATOM 595 C CA . ASP A 1 78 ? -5.908 10.932 -11.560 1.00 79.81 78 ASP A CA 1
ATOM 596 C C . ASP A 1 78 ? -6.699 12.073 -10.890 1.00 79.81 78 ASP A C 1
ATOM 598 O O . ASP A 1 78 ? -7.250 12.948 -11.553 1.00 79.81 78 ASP A O 1
ATOM 602 N N . VAL A 1 79 ? -6.735 12.074 -9.552 1.00 81.69 79 VAL A N 1
ATOM 603 C CA . VAL A 1 79 ? -7.346 13.125 -8.736 1.00 81.69 79 VAL A CA 1
ATOM 604 C C . VAL A 1 79 ? -6.270 13.762 -7.866 1.00 81.69 79 VAL A C 1
ATOM 606 O O . VAL A 1 79 ? -5.956 13.249 -6.794 1.00 81.69 79 VAL A O 1
ATOM 609 N N . MET A 1 80 ? -5.734 14.907 -8.296 1.00 82.19 80 MET A N 1
ATOM 610 C CA . MET A 1 80 ? -4.629 15.600 -7.611 1.00 82.19 80 MET A CA 1
ATOM 611 C C . MET A 1 80 ? -4.898 15.913 -6.133 1.00 82.19 80 MET A C 1
ATOM 613 O O . MET A 1 80 ? -3.968 15.895 -5.334 1.00 82.19 80 MET A O 1
ATOM 617 N N . ALA A 1 81 ? -6.159 16.136 -5.744 1.00 84.56 81 ALA A N 1
ATOM 618 C CA . ALA A 1 81 ? -6.545 16.347 -4.345 1.00 84.56 81 ALA A CA 1
ATOM 619 C C . ALA A 1 81 ? -6.258 15.136 -3.435 1.00 84.56 81 ALA A C 1
ATOM 621 O O . ALA A 1 81 ? -6.208 15.287 -2.221 1.00 84.56 81 ALA A O 1
ATOM 622 N N . LYS A 1 82 ? -6.070 13.945 -4.014 1.00 82.19 82 LYS A N 1
ATOM 623 C CA . LYS A 1 82 ? -5.738 12.710 -3.297 1.00 82.19 82 LYS A CA 1
ATOM 624 C C . LYS A 1 82 ? -4.244 12.396 -3.302 1.00 82.19 82 LYS A C 1
ATOM 626 O O . LYS A 1 82 ? -3.864 11.310 -2.887 1.00 82.19 82 LYS A O 1
ATOM 631 N N . LYS A 1 83 ? -3.391 13.289 -3.816 1.00 84.69 83 LYS A N 1
ATOM 632 C CA . LYS A 1 83 ? -1.935 13.088 -3.853 1.00 84.69 83 LYS A CA 1
ATOM 633 C C . LYS A 1 83 ? -1.420 12.646 -2.482 1.00 84.69 83 LYS A C 1
ATOM 635 O O . LYS A 1 83 ? -1.754 13.268 -1.481 1.00 84.69 83 LYS A O 1
ATOM 640 N N . GLU A 1 84 ? -0.616 11.580 -2.469 1.00 83.44 84 GLU A N 1
ATOM 641 C CA . GLU A 1 84 ? -0.006 11.002 -1.257 1.00 83.44 84 GLU A CA 1
ATOM 642 C C . GLU A 1 84 ? -1.000 10.553 -0.173 1.00 83.44 84 GLU A C 1
ATOM 644 O O . GLU A 1 84 ? -0.581 10.149 0.909 1.00 83.44 84 GLU A O 1
ATOM 649 N N . GLN A 1 85 ? -2.305 10.553 -0.457 1.00 85.94 85 GLN A N 1
ATOM 650 C CA . GLN A 1 85 ? -3.299 10.015 0.456 1.00 85.94 85 GLN A CA 1
ATOM 651 C C . GLN A 1 85 ? -3.119 8.494 0.552 1.00 85.94 85 GLN A C 1
ATOM 653 O O . GLN A 1 85 ? -3.078 7.793 -0.466 1.00 85.94 85 GLN A O 1
ATOM 658 N N . GLU A 1 86 ? -3.031 7.997 1.786 1.00 87.94 86 GLU A N 1
ATOM 659 C CA . GLU A 1 86 ? -3.004 6.568 2.091 1.00 87.94 86 GLU A CA 1
ATOM 660 C C . GLU A 1 86 ? -4.322 5.915 1.660 1.00 87.94 86 GLU A C 1
ATOM 662 O O . GLU A 1 86 ? -5.410 6.406 1.969 1.00 87.94 86 GLU A O 1
ATOM 667 N N . LEU A 1 87 ? -4.214 4.820 0.912 1.00 87.50 87 LEU A N 1
ATOM 668 C CA . LEU A 1 87 ? -5.353 3.991 0.537 1.00 87.50 87 LEU A CA 1
ATOM 669 C C . LEU A 1 87 ? -5.622 2.958 1.625 1.00 87.50 87 LEU A C 1
ATOM 671 O O . LEU A 1 87 ? -6.756 2.826 2.079 1.00 87.50 87 LEU A O 1
ATOM 675 N N . TYR A 1 88 ? -4.578 2.232 2.023 1.00 86.44 88 TYR A N 1
ATOM 676 C CA . TYR A 1 88 ? -4.642 1.180 3.030 1.00 86.44 88 TYR A CA 1
ATOM 677 C C . TYR A 1 88 ? -3.242 0.770 3.484 1.00 86.44 88 TYR A C 1
ATOM 679 O O . TYR A 1 88 ? -2.245 0.955 2.775 1.00 86.44 88 TYR A O 1
ATOM 687 N N . LYS A 1 89 ? -3.205 0.172 4.674 1.00 90.94 89 LYS A N 1
ATOM 688 C CA . LYS A 1 89 ? -2.007 -0.395 5.291 1.00 90.94 89 LYS A CA 1
ATOM 689 C C . LYS A 1 89 ? -1.970 -1.897 5.097 1.00 90.94 89 LYS A C 1
ATOM 691 O O . LYS A 1 89 ? -3.022 -2.528 5.016 1.00 90.94 89 LYS A O 1
ATOM 696 N N . PHE A 1 90 ? -0.777 -2.465 5.108 1.00 90.88 90 PHE A N 1
ATOM 697 C CA . PHE A 1 90 ? -0.577 -3.904 5.096 1.00 90.88 90 PHE A CA 1
ATOM 698 C C . PHE A 1 90 ? 0.477 -4.354 6.107 1.00 90.88 90 PHE A C 1
ATOM 700 O O . PHE A 1 90 ? 1.320 -3.568 6.551 1.00 90.88 90 PHE A O 1
ATOM 707 N N . ASP A 1 91 ? 0.398 -5.622 6.501 1.00 91.56 91 ASP A N 1
ATOM 708 C CA . ASP A 1 91 ? 1.403 -6.273 7.338 1.00 91.56 91 ASP A CA 1
ATOM 709 C C . ASP A 1 91 ? 2.437 -7.049 6.516 1.00 91.56 91 ASP A C 1
ATOM 711 O O . ASP A 1 91 ? 2.385 -7.158 5.291 1.00 91.56 91 ASP A O 1
ATOM 715 N N . ASN A 1 92 ? 3.410 -7.598 7.227 1.00 89.12 92 ASN A N 1
ATOM 716 C CA . ASN A 1 92 ? 4.500 -8.400 6.691 1.00 89.12 92 ASN A CA 1
ATOM 717 C C . ASN A 1 92 ? 4.056 -9.797 6.185 1.00 89.12 92 ASN A C 1
ATOM 719 O O . ASN A 1 92 ? 4.916 -10.603 5.808 1.00 89.12 92 ASN A O 1
ATOM 723 N N . GLN A 1 93 ? 2.765 -10.131 6.229 1.00 91.19 93 GLN A N 1
ATOM 724 C CA . GLN A 1 93 ? 2.215 -11.404 5.757 1.00 91.19 93 GLN A CA 1
ATOM 725 C C . GLN A 1 93 ? 1.349 -11.239 4.506 1.00 91.19 93 GLN A C 1
ATOM 727 O O . GLN A 1 93 ? 1.047 -12.244 3.869 1.00 91.19 93 GLN A O 1
ATOM 732 N N . GLY A 1 94 ? 0.982 -10.009 4.138 1.00 91.56 94 GLY A N 1
ATOM 733 C CA . GLY A 1 94 ? 0.099 -9.731 3.005 1.00 91.56 94 GLY A CA 1
ATOM 734 C C . GLY A 1 94 ? -1.345 -9.429 3.396 1.00 91.56 94 GLY A C 1
ATOM 735 O O . GLY A 1 94 ? -2.205 -9.368 2.520 1.00 91.56 94 GLY A O 1
ATOM 736 N N . TYR A 1 95 ? -1.646 -9.237 4.687 1.00 93.50 95 TYR A N 1
ATOM 737 C CA . TYR A 1 95 ? -2.970 -8.759 5.071 1.00 93.50 95 TYR A CA 1
ATOM 738 C C . TYR A 1 95 ? -3.064 -7.250 4.938 1.00 93.50 95 TYR A C 1
ATOM 740 O O . TYR A 1 95 ? -2.201 -6.514 5.413 1.00 93.50 95 TYR A O 1
ATOM 748 N N . VAL A 1 96 ? -4.170 -6.807 4.356 1.00 92.56 96 VAL A N 1
ATOM 749 C CA . VAL A 1 96 ? -4.530 -5.414 4.139 1.00 92.56 96 VAL A CA 1
ATOM 750 C C . VAL A 1 96 ? -5.615 -5.016 5.128 1.00 92.56 96 VAL A C 1
ATOM 752 O O . VAL A 1 96 ? -6.636 -5.695 5.250 1.00 92.56 96 VAL A O 1
ATOM 755 N N . TYR A 1 97 ? -5.392 -3.912 5.834 1.00 89.88 97 TYR A N 1
ATOM 756 C CA . TYR A 1 97 ? -6.249 -3.418 6.907 1.00 89.88 97 TYR A CA 1
ATOM 757 C C . TYR A 1 97 ? -7.201 -2.348 6.378 1.00 89.88 97 TYR A C 1
ATOM 759 O O . TYR A 1 97 ? -6.786 -1.422 5.678 1.00 89.88 97 TYR A O 1
ATOM 767 N N . PHE A 1 98 ? -8.471 -2.449 6.755 1.00 87.56 98 PHE A N 1
ATOM 768 C CA . PHE A 1 98 ? -9.513 -1.495 6.390 1.00 87.56 98 PHE A CA 1
ATOM 769 C C . PHE A 1 98 ? -10.521 -1.330 7.525 1.00 87.56 98 PHE A C 1
ATOM 771 O O . PHE A 1 98 ? -10.587 -2.147 8.442 1.00 87.56 98 PHE A O 1
ATOM 778 N N . THR A 1 99 ? -11.309 -0.266 7.455 1.00 85.25 99 THR A N 1
ATOM 779 C CA . THR A 1 99 ? -12.433 -0.033 8.364 1.00 85.25 99 THR A CA 1
ATOM 780 C C . THR A 1 99 ? -13.728 -0.216 7.579 1.00 85.25 99 THR A C 1
ATOM 782 O O . THR A 1 99 ? -13.819 0.236 6.431 1.00 85.25 99 THR A O 1
ATOM 785 N N . ASP A 1 100 ? -14.701 -0.913 8.156 1.00 84.31 100 ASP A N 1
ATOM 786 C CA . ASP A 1 100 ? -16.044 -1.018 7.578 1.00 84.31 100 ASP A CA 1
ATOM 787 C C . ASP A 1 100 ? -16.918 0.210 7.901 1.00 84.31 100 ASP A C 1
ATOM 789 O O . ASP A 1 100 ? -16.485 1.168 8.548 1.00 84.31 100 ASP A O 1
ATOM 793 N N . ASN A 1 101 ? -18.144 0.214 7.385 1.00 85.62 101 ASN A N 1
ATOM 794 C CA . ASN A 1 101 ? -19.152 1.256 7.601 1.00 85.62 101 ASN A CA 1
ATOM 795 C C . ASN A 1 101 ? -19.577 1.399 9.081 1.00 85.62 101 ASN A C 1
ATOM 797 O O . ASN A 1 101 ? -20.018 2.477 9.480 1.00 85.62 101 ASN A O 1
ATOM 801 N N . GLU A 1 102 ? -19.412 0.350 9.890 1.00 86.31 102 GLU A N 1
ATOM 802 C CA . GLU A 1 102 ? -1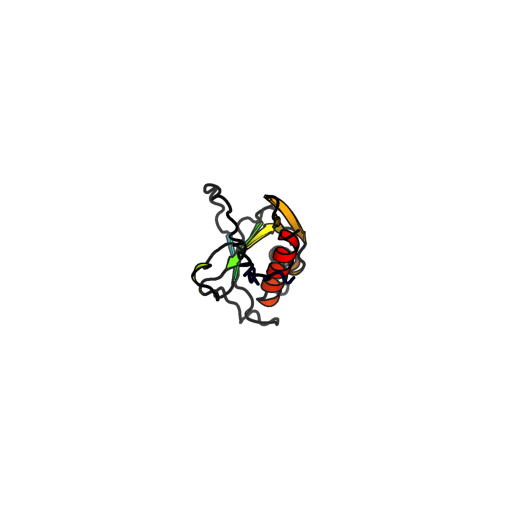9.676 0.316 11.332 1.00 86.31 102 GLU A CA 1
ATOM 803 C C . GLU A 1 102 ? -18.496 0.860 12.156 1.00 86.31 102 GLU A C 1
ATOM 805 O O . GLU A 1 102 ? -18.596 1.018 13.374 1.00 86.31 102 GLU A O 1
ATOM 810 N N . GLY A 1 103 ? -17.374 1.189 11.508 1.00 84.44 103 GLY A N 1
ATOM 811 C CA . GLY A 1 103 ? -16.172 1.678 12.177 1.00 84.44 103 GLY A CA 1
ATOM 812 C C . GLY A 1 103 ? -15.286 0.562 12.742 1.00 84.44 103 GLY A C 1
ATOM 813 O O . GLY A 1 103 ? -14.335 0.848 13.475 1.00 84.44 103 GLY A O 1
ATOM 814 N N . VAL A 1 104 ? -15.558 -0.701 12.409 1.00 85.69 104 VAL A N 1
ATOM 815 C CA . VAL A 1 104 ? -14.793 -1.861 12.869 1.00 85.69 104 VAL A CA 1
ATOM 816 C C . VAL A 1 104 ? -13.582 -2.073 11.966 1.00 85.69 104 VAL A C 1
ATOM 818 O O . VAL A 1 104 ? -13.673 -2.112 10.738 1.00 85.69 104 VAL A O 1
ATOM 821 N N . LYS A 1 105 ? -12.408 -2.239 12.585 1.00 87.31 105 LYS A N 1
ATOM 822 C CA . LYS A 1 105 ? -11.180 -2.597 11.869 1.00 87.31 105 LYS A CA 1
ATOM 823 C C . LYS A 1 105 ? -11.230 -4.061 11.446 1.00 87.31 105 LYS A C 1
ATOM 825 O O . LYS A 1 105 ? -11.386 -4.952 12.279 1.00 87.31 105 LYS A O 1
ATOM 830 N N . ARG A 1 106 ? -11.030 -4.305 10.158 1.00 87.62 106 ARG A N 1
ATOM 831 C CA . ARG A 1 106 ? -10.954 -5.629 9.543 1.00 87.62 106 ARG A CA 1
ATOM 832 C C . ARG A 1 106 ? -9.672 -5.767 8.737 1.00 87.62 106 ARG A C 1
ATOM 834 O O . ARG A 1 106 ? -8.980 -4.788 8.455 1.00 87.62 106 ARG A O 1
ATOM 841 N N . LYS A 1 107 ? -9.367 -7.006 8.359 1.00 91.94 107 LYS A N 1
ATOM 842 C CA . LYS A 1 107 ? -8.279 -7.311 7.437 1.00 91.94 107 LYS A CA 1
ATOM 843 C C . LYS A 1 107 ? -8.666 -8.397 6.448 1.00 91.94 107 LYS A C 1
ATOM 845 O O . LYS A 1 107 ? -9.432 -9.296 6.791 1.00 91.94 107 LYS A O 1
ATOM 850 N N . ILE A 1 108 ? -8.124 -8.308 5.241 1.00 93.19 108 ILE A N 1
ATOM 851 C CA . ILE A 1 108 ? -8.204 -9.354 4.218 1.00 93.19 108 ILE A CA 1
ATOM 852 C C . ILE A 1 108 ? -6.806 -9.724 3.758 1.00 93.19 108 ILE A C 1
ATOM 854 O O . ILE A 1 108 ? -5.921 -8.878 3.769 1.00 93.19 108 ILE A O 1
ATOM 858 N N . TYR A 1 109 ? -6.608 -10.978 3.378 1.00 93.62 109 TYR A N 1
ATOM 859 C CA . TYR A 1 109 ? -5.392 -11.374 2.685 1.00 93.62 109 TYR A CA 1
ATOM 860 C C . TYR A 1 109 ? -5.509 -10.980 1.212 1.00 93.62 109 TYR A C 1
ATOM 862 O O . TYR A 1 109 ? -6.530 -11.285 0.597 1.00 93.62 109 TYR A O 1
ATOM 870 N N . ASP A 1 110 ? -4.479 -10.329 0.678 1.00 94.06 110 ASP A N 1
ATOM 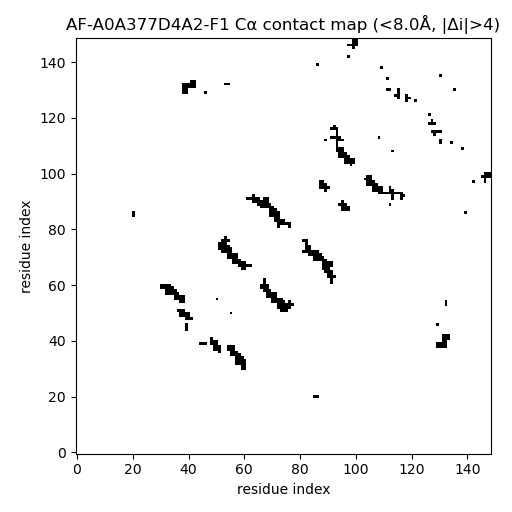871 C CA . ASP A 1 110 ? -4.351 -10.027 -0.747 1.00 94.06 110 ASP A CA 1
ATOM 872 C C . ASP A 1 110 ? -3.109 -10.731 -1.304 1.00 94.06 110 ASP A C 1
ATOM 874 O O . ASP A 1 110 ? -2.018 -10.635 -0.734 1.00 94.06 110 ASP A O 1
ATOM 878 N N . GLU A 1 111 ? -3.282 -11.469 -2.400 1.00 92.06 111 GLU A N 1
ATOM 879 C CA . GLU A 1 111 ? -2.211 -12.265 -3.002 1.00 92.06 111 GLU A CA 1
ATOM 880 C C . GLU A 1 111 ? -1.089 -11.377 -3.551 1.00 92.06 111 GLU A C 1
ATOM 882 O O . GLU A 1 111 ? 0.072 -11.619 -3.230 1.00 92.06 111 GLU A O 1
ATOM 887 N N . GLY A 1 112 ? -1.415 -10.294 -4.265 1.00 90.56 112 GLY A N 1
ATOM 888 C CA . GLY A 1 112 ? -0.420 -9.375 -4.829 1.00 90.56 112 GLY A CA 1
ATOM 889 C C . GLY A 1 112 ? 0.404 -8.662 -3.751 1.00 90.56 112 GLY A C 1
ATOM 890 O O . GLY A 1 112 ? 1.630 -8.562 -3.851 1.00 90.56 112 GLY A O 1
ATOM 891 N N . VAL A 1 113 ? -0.233 -8.232 -2.655 1.00 91.38 113 VAL A N 1
ATOM 892 C CA . VAL A 1 113 ? 0.467 -7.684 -1.480 1.00 91.38 113 VAL A CA 1
ATOM 893 C C . VAL A 1 113 ? 1.309 -8.769 -0.801 1.00 91.38 113 VAL A C 1
ATOM 895 O O . VAL A 1 113 ? 2.453 -8.511 -0.420 1.00 91.38 113 VAL A O 1
ATOM 898 N N . GLY A 1 114 ? 0.785 -9.989 -0.665 1.00 91.56 114 GLY A N 1
ATOM 899 C CA . GLY A 1 114 ? 1.506 -11.126 -0.094 1.00 91.56 114 GLY A CA 1
ATOM 900 C C . GLY A 1 114 ? 2.764 -11.496 -0.883 1.00 91.56 114 GLY A C 1
ATOM 901 O O . GLY A 1 114 ? 3.833 -11.680 -0.291 1.00 91.56 114 GLY A O 1
ATOM 902 N N . GLU A 1 115 ? 2.668 -11.558 -2.209 1.00 90.38 115 GLU A N 1
ATOM 903 C CA . GLU A 1 115 ? 3.792 -11.812 -3.111 1.00 90.38 115 GLU A CA 1
ATOM 904 C C . GLU A 1 115 ? 4.803 -10.666 -3.090 1.00 90.38 115 GLU A C 1
ATOM 906 O O . GLU A 1 115 ? 6.003 -10.920 -2.949 1.00 90.38 115 GLU A O 1
ATOM 911 N N . PHE A 1 116 ? 4.340 -9.410 -3.118 1.00 88.75 116 PHE A N 1
ATOM 912 C CA . PHE A 1 116 ? 5.198 -8.233 -2.969 1.00 88.75 116 PHE A CA 1
ATOM 913 C C . PHE A 1 116 ? 6.021 -8.322 -1.681 1.00 88.75 116 PHE A C 1
ATOM 915 O O . PHE A 1 116 ? 7.252 -8.296 -1.731 1.00 88.75 116 PHE A O 1
ATOM 922 N N . VAL A 1 117 ? 5.366 -8.521 -0.534 1.00 87.94 117 VAL A N 1
ATOM 923 C CA . VAL A 1 117 ? 6.028 -8.616 0.773 1.00 87.94 117 VAL A CA 1
ATOM 924 C C . VAL A 1 117 ? 6.985 -9.807 0.845 1.00 87.94 117 VAL A C 1
ATOM 926 O O . VAL A 1 117 ? 8.102 -9.674 1.350 1.00 87.94 117 VAL A O 1
ATOM 929 N N . ARG A 1 118 ? 6.591 -10.975 0.325 1.00 87.12 118 ARG A N 1
ATOM 930 C CA . ARG A 1 118 ? 7.474 -12.148 0.250 1.00 87.12 118 ARG A CA 1
ATOM 931 C C . ARG A 1 118 ? 8.713 -11.850 -0.589 1.00 87.12 118 ARG A C 1
ATOM 933 O O . ARG A 1 118 ? 9.812 -12.262 -0.216 1.00 87.12 118 ARG A O 1
ATOM 940 N N . SER A 1 119 ? 8.553 -11.101 -1.674 1.00 84.81 119 SER A N 1
ATOM 941 C CA . SER A 1 119 ? 9.661 -10.718 -2.538 1.00 84.81 119 SER A CA 1
ATOM 942 C C . SER A 1 119 ? 10.642 -9.749 -1.863 1.00 84.81 119 SER A C 1
ATOM 944 O O . SER A 1 119 ? 11.840 -9.806 -2.124 1.00 84.81 119 SER A O 1
ATOM 946 N N . LEU A 1 120 ? 10.179 -8.921 -0.919 1.00 81.19 120 LEU A N 1
ATOM 947 C CA . LEU A 1 120 ? 11.058 -8.055 -0.120 1.00 81.19 120 LEU A CA 1
ATOM 948 C C . LEU A 1 120 ? 11.903 -8.828 0.900 1.00 81.19 120 LEU A C 1
ATOM 950 O O . LEU A 1 120 ? 12.953 -8.348 1.330 1.00 81.19 120 LEU A O 1
ATOM 954 N N . LYS A 1 121 ? 11.438 -10.013 1.310 1.00 80.50 121 LYS A N 1
ATOM 955 C CA . LYS A 1 121 ? 12.131 -10.896 2.258 1.00 80.50 121 LYS A CA 1
ATOM 956 C C . LYS A 1 121 ? 13.198 -11.764 1.589 1.00 80.50 121 LYS A C 1
ATOM 958 O O . LYS A 1 121 ? 14.040 -12.319 2.292 1.00 80.50 121 LYS A O 1
ATOM 963 N N . THR A 1 122 ? 13.176 -11.900 0.261 1.00 76.62 122 THR A N 1
ATOM 964 C CA . THR A 1 122 ? 14.204 -12.655 -0.464 1.00 76.62 122 THR A CA 1
ATOM 965 C C . THR A 1 122 ? 15.435 -11.798 -0.757 1.00 76.62 122 THR A C 1
ATOM 967 O O . THR A 1 122 ? 15.352 -10.591 -0.973 1.00 76.62 122 THR A O 1
ATOM 970 N N . THR A 1 123 ? 16.606 -12.431 -0.790 1.00 75.06 123 THR A N 1
ATOM 971 C CA . THR A 1 123 ? 17.848 -11.808 -1.270 1.00 75.06 123 THR A CA 1
ATOM 972 C C . THR A 1 123 ? 17.985 -11.893 -2.793 1.00 75.06 123 THR A C 1
ATOM 974 O O . THR A 1 123 ? 18.811 -11.187 -3.377 1.00 75.06 123 THR A O 1
ATOM 977 N N . ASP A 1 124 ? 17.165 -12.720 -3.451 1.00 75.81 124 ASP A N 1
ATOM 978 C CA . ASP A 1 124 ? 17.180 -12.899 -4.898 1.00 75.81 124 ASP A CA 1
ATOM 979 C C . ASP A 1 124 ? 16.356 -11.818 -5.612 1.00 75.81 124 ASP A C 1
ATOM 981 O O . ASP A 1 124 ? 15.125 -11.844 -5.659 1.00 75.81 124 ASP A O 1
ATOM 985 N N . ARG A 1 125 ? 17.061 -10.875 -6.243 1.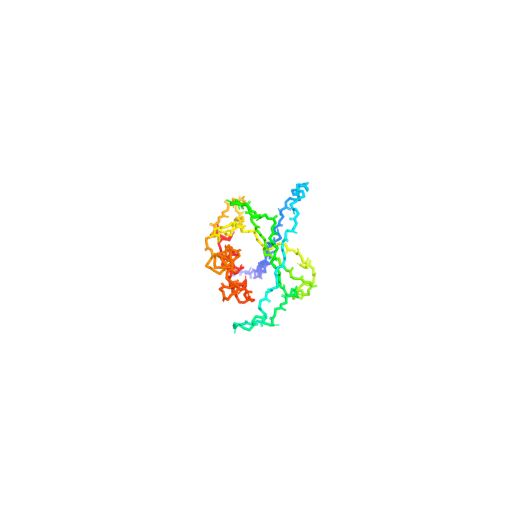00 67.88 125 ARG A N 1
ATOM 986 C CA . ARG A 1 125 ? 16.452 -9.778 -7.009 1.00 67.88 125 ARG A CA 1
ATOM 987 C C . ARG A 1 125 ? 15.669 -10.257 -8.232 1.00 67.88 125 ARG A C 1
ATOM 989 O O . ARG A 1 125 ? 14.838 -9.508 -8.743 1.00 67.88 125 ARG A O 1
ATOM 996 N N . THR A 1 126 ? 15.901 -11.471 -8.728 1.00 70.94 126 THR A N 1
ATOM 997 C CA . THR A 1 126 ? 15.142 -12.031 -9.856 1.00 70.94 126 THR A CA 1
ATOM 998 C C . THR A 1 126 ? 13.731 -12.451 -9.455 1.00 70.94 126 THR A C 1
ATOM 1000 O O . THR A 1 126 ? 12.857 -12.479 -10.314 1.00 70.94 126 THR A O 1
ATOM 1003 N N . LEU A 1 127 ? 13.464 -12.631 -8.159 1.00 71.31 127 LEU A N 1
ATOM 1004 C CA . LEU A 1 127 ? 12.155 -13.010 -7.618 1.00 71.31 127 LEU A CA 1
ATOM 1005 C C . LEU A 1 127 ? 11.338 -11.814 -7.105 1.00 71.31 127 LEU A C 1
ATOM 1007 O O . LEU A 1 127 ? 10.327 -12.004 -6.437 1.00 71.31 127 LEU A O 1
ATOM 1011 N N . PHE A 1 128 ? 11.765 -10.581 -7.401 1.00 77.44 128 PHE A N 1
ATOM 1012 C CA . PHE A 1 128 ? 11.009 -9.383 -7.042 1.00 77.44 128 PHE A CA 1
ATOM 1013 C C . PHE A 1 128 ? 9.622 -9.375 -7.710 1.00 77.44 128 PHE A C 1
ATOM 1015 O O . PHE A 1 128 ? 9.529 -9.336 -8.943 1.00 77.44 128 PHE A O 1
ATOM 1022 N N . HIS A 1 129 ? 8.568 -9.362 -6.896 1.00 79.31 129 HIS A N 1
ATOM 1023 C CA . HIS A 1 129 ? 7.198 -9.115 -7.331 1.00 79.31 129 HIS A CA 1
ATOM 1024 C C . HIS A 1 129 ? 6.917 -7.638 -7.115 1.00 79.31 129 HIS A C 1
ATOM 1026 O O . HIS A 1 129 ? 6.920 -7.170 -5.979 1.00 79.31 129 HIS A O 1
ATOM 1032 N N . GLY A 1 130 ? 6.750 -6.885 -8.196 1.00 76.88 130 GLY A N 1
ATOM 1033 C CA . GLY A 1 130 ? 6.293 -5.504 -8.104 1.00 76.88 130 GLY A CA 1
ATOM 1034 C C . GLY A 1 130 ? 4.790 -5.480 -8.302 1.00 76.88 130 GLY A C 1
ATOM 1035 O O . GLY A 1 130 ? 4.314 -6.157 -9.203 1.00 76.88 130 GLY A O 1
ATOM 1036 N N . MET A 1 131 ? 4.075 -4.682 -7.510 1.00 83.75 131 MET A N 1
ATOM 1037 C CA . MET A 1 131 ? 2.648 -4.500 -7.753 1.00 83.75 131 MET A CA 1
ATOM 1038 C C . MET A 1 131 ? 2.414 -3.576 -8.952 1.00 83.75 131 MET A C 1
ATOM 1040 O O . MET A 1 131 ? 3.111 -2.558 -9.096 1.00 83.75 131 MET A O 1
ATOM 1044 N N . ASP A 1 132 ? 1.420 -3.890 -9.773 1.00 83.25 132 ASP A N 1
ATOM 1045 C CA . ASP A 1 132 ? 0.959 -3.062 -10.884 1.00 83.25 132 ASP A CA 1
ATOM 1046 C C . ASP A 1 132 ? -0.311 -2.247 -10.558 1.00 83.25 132 ASP A C 1
ATOM 1048 O O . ASP A 1 132 ? -0.896 -2.300 -9.470 1.00 83.25 132 ASP A O 1
ATOM 1052 N N . GLU A 1 133 ? -0.702 -1.381 -11.497 1.00 82.75 133 GLU A N 1
ATOM 1053 C CA . GLU A 1 133 ? -1.885 -0.527 -11.350 1.00 82.75 133 GLU A CA 1
ATOM 1054 C C . GLU A 1 133 ? -3.196 -1.334 -11.267 1.00 82.75 133 GLU A C 1
ATOM 1056 O O . GLU A 1 133 ? -4.126 -0.909 -10.574 1.00 82.75 133 GLU A O 1
ATOM 1061 N N . GLY A 1 134 ? -3.281 -2.462 -11.973 1.00 82.81 134 GLY A N 1
ATOM 1062 C CA . GLY A 1 134 ? -4.437 -3.351 -12.000 1.00 82.81 134 GLY A CA 1
ATOM 1063 C C . GLY A 1 134 ? -4.654 -4.025 -10.651 1.00 82.81 134 GLY A C 1
ATOM 1064 O O . GLY A 1 134 ? -5.756 -3.925 -10.109 1.00 82.81 134 GLY A O 1
ATOM 1065 N N . GLU A 1 135 ? -3.601 -4.598 -10.063 1.00 87.88 135 GLU A N 1
ATOM 1066 C CA . GLU A 1 135 ? -3.628 -5.202 -8.721 1.00 87.88 135 GLU A CA 1
ATOM 1067 C C . GLU A 1 135 ? -4.116 -4.195 -7.669 1.00 87.88 135 GLU A C 1
ATOM 1069 O O . GLU A 1 135 ? -5.059 -4.458 -6.920 1.00 87.88 135 GLU A O 1
ATOM 1074 N N . ILE A 1 136 ? -3.555 -2.980 -7.663 1.00 87.44 136 ILE A N 1
ATOM 1075 C CA . ILE A 1 136 ? -3.930 -1.933 -6.698 1.00 87.44 136 ILE A CA 1
ATOM 1076 C C . ILE A 1 136 ? -5.387 -1.489 -6.881 1.00 87.44 136 ILE A C 1
ATOM 1078 O O . ILE A 1 136 ? -6.113 -1.274 -5.905 1.00 87.44 136 ILE A O 1
ATOM 1082 N N . ARG A 1 137 ? -5.851 -1.329 -8.126 1.00 86.94 137 ARG A N 1
ATOM 1083 C CA . ARG A 1 137 ? -7.243 -0.936 -8.398 1.00 86.94 137 ARG A CA 1
ATOM 1084 C C . ARG A 1 137 ? -8.230 -2.057 -8.085 1.00 86.94 137 ARG A C 1
ATOM 1086 O O . ARG A 1 137 ? -9.320 -1.752 -7.595 1.00 86.94 137 ARG A O 1
ATOM 1093 N N . GLY A 1 138 ? -7.856 -3.308 -8.345 1.00 88.31 138 GLY A N 1
ATOM 1094 C CA . GLY A 1 138 ? -8.622 -4.500 -7.990 1.00 88.31 138 GLY A CA 1
ATOM 1095 C C . GLY A 1 138 ? -8.837 -4.578 -6.484 1.00 88.31 138 GLY A C 1
ATOM 1096 O O . GLY A 1 138 ? -9.984 -4.557 -6.031 1.00 88.31 138 GLY A O 1
ATOM 1097 N N . LEU A 1 139 ? -7.747 -4.504 -5.715 1.00 90.06 139 LEU A N 1
ATOM 1098 C CA . LEU A 1 139 ? -7.781 -4.466 -4.255 1.00 90.06 139 LEU A CA 1
ATOM 1099 C C . LEU A 1 139 ? -8.625 -3.294 -3.733 1.00 90.06 139 LEU A C 1
ATOM 1101 O O . LEU A 1 139 ? -9.497 -3.472 -2.883 1.00 90.06 139 LEU A O 1
ATOM 1105 N N . LEU A 1 140 ? -8.461 -2.088 -4.289 1.00 88.06 140 LEU A N 1
ATOM 1106 C CA . LEU A 1 140 ? -9.281 -0.935 -3.905 1.00 88.06 140 LEU A CA 1
ATOM 1107 C C . LEU A 1 140 ? -10.784 -1.170 -4.152 1.00 88.06 140 LEU A C 1
ATOM 1109 O O . LEU A 1 140 ? -11.619 -0.690 -3.380 1.00 88.06 140 LEU A O 1
ATOM 1113 N N . SER A 1 141 ? -11.148 -1.862 -5.233 1.00 88.44 141 SER A N 1
ATOM 1114 C CA . SER A 1 141 ? -12.540 -2.205 -5.541 1.00 88.44 141 SER A CA 1
ATOM 1115 C C . SER A 1 141 ? -13.096 -3.255 -4.576 1.00 88.44 141 SER A C 1
ATOM 1117 O O . SER A 1 141 ? -14.227 -3.125 -4.097 1.00 88.44 141 SER A O 1
ATOM 1119 N N . GLU A 1 142 ? -12.298 -4.272 -4.253 1.00 88.12 142 GLU A N 1
ATOM 1120 C CA . GLU A 1 142 ? -12.663 -5.302 -3.284 1.00 88.12 142 GLU A CA 1
ATOM 1121 C C . GLU A 1 142 ? -12.878 -4.705 -1.889 1.00 88.12 142 GLU A C 1
ATOM 1123 O O . GLU A 1 142 ? -13.917 -4.939 -1.267 1.00 88.12 142 GLU A O 1
ATOM 1128 N N . LEU A 1 143 ? -11.952 -3.866 -1.422 1.00 86.81 143 LEU A N 1
ATOM 1129 C CA . LEU A 1 143 ? -12.055 -3.207 -0.121 1.00 86.81 143 LEU A CA 1
ATOM 1130 C C . LEU A 1 143 ? -13.298 -2.325 -0.026 1.00 86.81 143 LEU A C 1
ATOM 1132 O O . LEU A 1 143 ? -14.022 -2.413 0.955 1.00 86.81 143 LEU A O 1
ATOM 1136 N N . LYS A 1 144 ? -13.613 -1.532 -1.058 1.00 85.12 144 LYS A N 1
ATOM 1137 C CA . LYS A 1 144 ? -14.857 -0.736 -1.084 1.00 85.12 144 LYS A CA 1
ATOM 1138 C C . LYS A 1 144 ? -16.100 -1.606 -0.965 1.00 85.12 144 LYS A C 1
ATOM 1140 O O . LYS A 1 144 ? -17.042 -1.239 -0.265 1.00 85.12 144 LYS A O 1
ATOM 1145 N N . THR A 1 145 ? -16.098 -2.746 -1.650 1.00 84.56 145 THR A N 1
ATOM 1146 C CA . THR A 1 145 ? -17.202 -3.705 -1.590 1.00 84.56 145 THR A CA 1
ATOM 1147 C C . THR A 1 145 ? -17.350 -4.246 -0.171 1.00 84.56 145 THR A C 1
ATOM 1149 O O . THR A 1 145 ? -18.453 -4.251 0.359 1.00 84.56 145 THR A O 1
ATOM 1152 N N . ARG A 1 146 ? -16.242 -4.625 0.476 1.00 81.56 146 ARG A N 1
ATOM 1153 C CA . ARG A 1 146 ? -16.224 -5.178 1.839 1.00 81.56 146 ARG A CA 1
ATOM 1154 C C . ARG A 1 146 ? -16.510 -4.148 2.930 1.00 81.56 146 ARG A C 1
ATOM 1156 O O . ARG A 1 146 ? -17.166 -4.498 3.897 1.00 81.56 146 ARG A O 1
ATOM 1163 N N . SER A 1 147 ? -16.067 -2.903 2.774 1.00 76.88 147 SER A N 1
ATOM 1164 C CA . SER A 1 147 ? -16.353 -1.804 3.707 1.00 76.88 147 SER A CA 1
ATOM 1165 C C . SER A 1 147 ? -17.803 -1.321 3.653 1.00 76.88 147 SER A C 1
ATOM 1167 O O . SER A 1 147 ? -18.206 -0.539 4.505 1.00 76.88 147 SER A O 1
ATOM 1169 N N . SER A 1 148 ? -18.564 -1.708 2.626 1.00 72.06 148 SER A N 1
ATOM 1170 C CA . SER A 1 148 ? -19.966 -1.304 2.468 1.00 72.06 148 SER A CA 1
ATOM 1171 C C . SER A 1 148 ? -20.953 -2.251 3.161 1.00 72.06 148 SER A C 1
ATOM 1173 O O . SER A 1 148 ? -22.136 -1.912 3.230 1.00 72.06 148 SER A O 1
ATOM 1175 N N . TYR A 1 149 ? -20.479 -3.409 3.636 1.00 55.81 149 TYR A N 1
ATOM 1176 C CA . TYR A 1 149 ? -21.230 -4.337 4.483 1.00 55.81 149 TYR A CA 1
ATOM 1177 C C . TYR A 1 149 ? -21.017 -3.967 5.938 1.00 55.81 149 TYR A C 1
ATOM 1179 O O . TYR A 1 149 ? -22.054 -3.770 6.603 1.00 55.81 149 TYR A O 1
#

Nearest PDB structures (foldseek):
  4zoh-assembly1_B-2  TM=2.915E-01  e=4.197E+00  Sulfurisphaera tokodaii str. 7
  9d7s-assembly2_2w  TM=2.415E-01  e=6.566E+00  Thermus thermophilus HB8

Radius of gyration: 19.44 Å; Cα contacts (8 Å, |Δi|>4): 233; chains: 1; bounding box: 80×29×34 Å